Protein AF-A0A8J3N576-F1 (afdb_monomer)

Structure (mmCIF, N/CA/C/O backbone):
data_AF-A0A8J3N576-F1
#
_entry.id   AF-A0A8J3N576-F1
#
loop_
_atom_site.group_PDB
_atom_site.id
_atom_site.type_symbol
_atom_site.label_atom_id
_atom_site.label_alt_id
_atom_site.label_comp_id
_atom_site.label_asym_id
_atom_site.label_entity_id
_atom_site.label_seq_id
_atom_site.pdbx_PDB_ins_code
_atom_site.Cartn_x
_atom_site.Cartn_y
_atom_site.Cartn_z
_atom_site.occupancy
_atom_site.B_iso_or_equiv
_atom_site.auth_seq_id
_atom_site.auth_comp_id
_atom_site.auth_asym_id
_atom_site.auth_atom_id
_atom_site.pdbx_PDB_model_num
ATOM 1 N N . MET A 1 1 ? -64.311 10.037 10.112 1.00 44.47 1 MET A N 1
ATOM 2 C CA . MET A 1 1 ? -63.139 10.639 9.439 1.00 44.47 1 MET A CA 1
ATOM 3 C C . MET A 1 1 ? -61.890 10.112 10.131 1.00 44.47 1 MET A C 1
ATOM 5 O O . MET A 1 1 ? -61.622 10.526 11.246 1.00 44.47 1 MET A O 1
ATOM 9 N N . ALA A 1 2 ? -61.195 9.140 9.538 1.00 45.97 2 ALA A N 1
ATOM 10 C CA . ALA A 1 2 ? -59.991 8.534 10.112 1.00 45.97 2 ALA A CA 1
ATOM 11 C C . ALA A 1 2 ? -58.922 8.420 9.016 1.00 45.97 2 ALA A C 1
ATOM 13 O O . ALA A 1 2 ? -58.706 7.364 8.431 1.00 45.97 2 ALA A O 1
ATOM 14 N N . GLY A 1 3 ? -58.297 9.552 8.688 1.00 51.06 3 GLY A N 1
ATOM 15 C CA . GLY A 1 3 ? -57.091 9.594 7.865 1.00 51.06 3 GLY A CA 1
ATOM 16 C C . GLY A 1 3 ? -55.891 9.253 8.739 1.00 51.06 3 GLY A C 1
ATOM 17 O O . GLY A 1 3 ? -55.198 10.149 9.210 1.00 51.06 3 GLY A O 1
ATOM 18 N N . HIS A 1 4 ? -55.696 7.967 9.031 1.00 49.12 4 HIS A N 1
ATOM 19 C CA . HIS A 1 4 ? -54.547 7.517 9.810 1.00 49.12 4 HIS A CA 1
ATOM 20 C C . HIS A 1 4 ? -53.237 7.771 9.047 1.00 49.12 4 HIS A C 1
ATOM 22 O O . HIS A 1 4 ? -53.140 7.567 7.840 1.00 49.12 4 HIS A O 1
ATOM 28 N N . ASN A 1 5 ? -52.239 8.226 9.803 1.00 55.22 5 ASN A N 1
ATOM 29 C CA . ASN A 1 5 ? -50.872 8.617 9.454 1.00 55.22 5 ASN A CA 1
ATOM 30 C C . ASN A 1 5 ? -50.026 7.516 8.762 1.00 55.22 5 ASN A C 1
ATOM 32 O O . ASN A 1 5 ? -48.962 7.142 9.245 1.00 55.22 5 ASN A O 1
ATOM 36 N N . VAL A 1 6 ? -50.441 7.010 7.598 1.00 54.66 6 VAL A N 1
ATOM 37 C CA . VAL A 1 6 ? -49.684 5.981 6.852 1.00 54.66 6 VAL A CA 1
ATOM 38 C C . VAL A 1 6 ? -48.302 6.496 6.411 1.00 54.66 6 VAL A C 1
ATOM 40 O O . VAL A 1 6 ? -47.329 5.745 6.396 1.00 54.66 6 VAL A O 1
ATOM 43 N N . ARG A 1 7 ? -48.163 7.800 6.125 1.00 53.16 7 ARG A N 1
ATOM 44 C CA . ARG A 1 7 ? -46.879 8.400 5.708 1.00 53.16 7 ARG A CA 1
ATOM 45 C C . ARG A 1 7 ? -45.806 8.405 6.805 1.00 53.16 7 ARG A C 1
ATOM 47 O O . ARG A 1 7 ? -44.635 8.228 6.483 1.00 53.16 7 ARG A O 1
ATOM 54 N N . GLY A 1 8 ? -46.185 8.570 8.075 1.00 53.81 8 GLY A N 1
ATOM 55 C CA . GLY A 1 8 ? -45.230 8.589 9.193 1.00 53.81 8 GLY A CA 1
ATOM 56 C C . GLY A 1 8 ? -44.631 7.210 9.475 1.00 53.81 8 GLY A C 1
ATOM 57 O O . GLY A 1 8 ? -43.422 7.072 9.643 1.00 53.81 8 GLY A O 1
ATOM 58 N N . THR A 1 9 ? -45.464 6.168 9.439 1.00 56.06 9 THR A N 1
ATOM 59 C CA . THR A 1 9 ? -45.047 4.786 9.716 1.00 56.06 9 THR A CA 1
ATOM 60 C C . THR A 1 9 ? -44.159 4.214 8.609 1.00 56.06 9 THR A C 1
ATOM 62 O O . THR A 1 9 ? -43.168 3.552 8.904 1.00 56.06 9 THR A O 1
ATOM 65 N N . VAL A 1 10 ? -44.456 4.514 7.338 1.00 57.22 10 VAL A N 1
ATOM 66 C CA . VAL A 1 10 ? -43.640 4.059 6.195 1.00 57.22 10 VAL A CA 1
ATOM 67 C C . VAL A 1 10 ? -42.291 4.782 6.149 1.00 57.22 10 VAL A C 1
ATOM 69 O O . VAL A 1 10 ? -41.270 4.142 5.907 1.00 57.22 10 VAL A O 1
ATOM 72 N N . GLY A 1 11 ? -42.260 6.087 6.446 1.00 56.91 11 GLY A N 1
ATOM 73 C CA . GLY A 1 11 ? -41.015 6.850 6.553 1.00 56.91 11 GLY A CA 1
ATOM 74 C C . GLY A 1 11 ? -40.108 6.321 7.664 1.00 56.91 11 GLY A C 1
ATOM 75 O O . GLY A 1 11 ? -38.929 6.086 7.429 1.00 56.91 11 GLY A O 1
ATOM 76 N N . HIS A 1 12 ? -40.655 6.042 8.850 1.00 54.78 12 HIS A N 1
ATOM 77 C CA . HIS A 1 12 ? -39.880 5.456 9.946 1.00 54.78 12 HIS A CA 1
ATOM 78 C C . HIS A 1 12 ? -39.417 4.027 9.653 1.00 54.78 12 HIS A C 1
ATOM 80 O O . HIS A 1 12 ? -38.262 3.724 9.929 1.00 54.78 12 HIS A O 1
ATOM 86 N N . ALA A 1 13 ? -40.245 3.178 9.037 1.00 55.97 13 ALA A N 1
ATOM 87 C CA . ALA A 1 13 ? -39.853 1.821 8.652 1.00 55.97 13 ALA A CA 1
ATOM 88 C C . ALA A 1 13 ? -38.752 1.802 7.575 1.00 55.97 13 ALA A C 1
ATOM 90 O O . ALA A 1 13 ? -37.818 1.007 7.667 1.00 55.97 13 ALA A O 1
ATOM 91 N N . ALA A 1 14 ? -38.815 2.697 6.583 1.00 56.38 14 ALA A N 1
ATOM 92 C CA . ALA A 1 14 ? -37.782 2.830 5.556 1.00 56.38 14 ALA A CA 1
ATOM 93 C C . ALA A 1 14 ? -36.448 3.312 6.148 1.00 56.38 14 ALA A C 1
ATOM 95 O O . ALA A 1 14 ? -35.400 2.752 5.827 1.00 56.38 14 ALA A O 1
ATOM 96 N N . THR A 1 15 ? -36.483 4.283 7.066 1.00 58.47 15 THR A N 1
ATOM 97 C CA . THR A 1 15 ? -35.291 4.747 7.790 1.00 58.47 15 THR A CA 1
ATOM 98 C C . THR A 1 15 ? -34.726 3.655 8.705 1.00 58.47 15 THR A C 1
ATOM 100 O O . THR A 1 15 ? -33.514 3.467 8.736 1.00 58.47 15 THR A O 1
ATOM 103 N N . TYR A 1 16 ? -35.576 2.868 9.377 1.00 55.59 16 TYR A N 1
ATOM 104 C CA . TYR A 1 16 ? -35.157 1.735 10.218 1.00 55.59 16 TYR A CA 1
ATOM 105 C C . TYR A 1 16 ? -34.500 0.614 9.399 1.00 55.59 16 TYR A C 1
ATOM 107 O O . TYR A 1 16 ? -33.473 0.065 9.791 1.00 55.59 16 TYR A O 1
ATOM 115 N N . LEU A 1 17 ? -35.055 0.294 8.225 1.00 53.31 17 LEU A N 1
ATOM 116 C CA . LEU A 1 17 ? -34.497 -0.705 7.311 1.00 53.31 17 LEU A CA 1
ATOM 117 C C . LEU A 1 17 ? -33.190 -0.230 6.669 1.00 53.31 17 LEU A C 1
ATOM 119 O O . LEU A 1 17 ? -32.258 -1.020 6.545 1.00 53.31 17 LEU A O 1
ATOM 123 N N . ALA A 1 18 ? -33.088 1.042 6.280 1.00 58.22 18 ALA A N 1
ATOM 124 C CA . ALA A 1 18 ? -31.843 1.610 5.767 1.00 58.22 18 ALA A CA 1
ATOM 125 C C . ALA A 1 18 ? -30.742 1.626 6.842 1.00 58.22 18 ALA A C 1
ATOM 127 O O . ALA A 1 18 ? -29.602 1.272 6.550 1.00 58.22 18 ALA A O 1
ATOM 128 N N . HIS A 1 19 ? -31.094 1.950 8.091 1.00 56.03 19 HIS A N 1
ATOM 129 C CA . HIS A 1 19 ? -30.166 1.954 9.222 1.00 56.03 19 HIS A CA 1
ATOM 130 C C . HIS A 1 19 ? -29.691 0.538 9.605 1.00 56.03 19 HIS A C 1
ATOM 132 O O . HIS A 1 19 ? -28.513 0.343 9.899 1.00 56.03 19 HIS A O 1
ATOM 138 N N . ASN A 1 20 ? -30.562 -0.474 9.501 1.00 60.19 20 ASN A N 1
ATOM 139 C CA . ASN A 1 20 ? -30.225 -1.865 9.834 1.00 60.19 20 ASN A CA 1
ATOM 140 C C . ASN A 1 20 ? -29.541 -2.659 8.707 1.00 60.19 20 ASN A C 1
ATOM 142 O O . ASN A 1 20 ? -28.968 -3.710 8.980 1.00 60.19 20 ASN A O 1
ATOM 146 N N . ARG A 1 21 ? -29.554 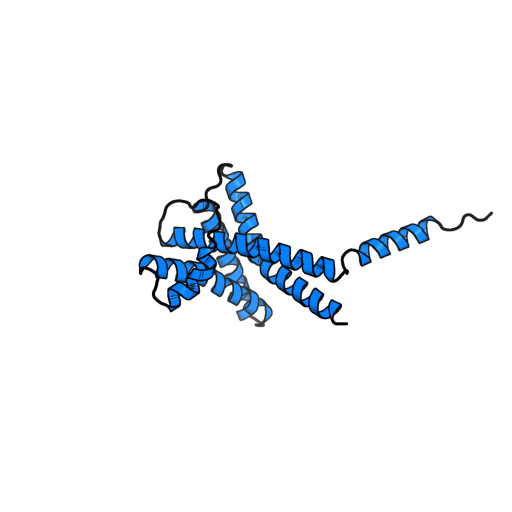-2.192 7.449 1.00 61.84 21 ARG A N 1
ATOM 147 C CA . ARG A 1 21 ? -28.926 -2.913 6.319 1.00 61.84 21 ARG A CA 1
ATOM 148 C C . ARG A 1 21 ? -27.395 -2.918 6.360 1.00 61.84 21 ARG A C 1
ATOM 150 O O . ARG A 1 21 ? -26.795 -3.879 5.898 1.00 61.84 21 ARG A O 1
ATOM 157 N N . GLY A 1 22 ? -26.767 -1.873 6.904 1.00 56.50 22 GLY A N 1
ATOM 158 C CA . GLY A 1 22 ? -25.303 -1.776 7.026 1.00 56.50 22 GLY A CA 1
ATOM 159 C C . GLY A 1 22 ? -24.737 -2.347 8.330 1.00 56.50 22 GLY A C 1
ATOM 160 O O . GLY A 1 22 ? -23.534 -2.572 8.437 1.00 56.50 22 GLY A O 1
ATOM 161 N N . ASN A 1 23 ? -25.593 -2.602 9.323 1.00 66.12 23 ASN A N 1
ATOM 162 C CA . ASN A 1 23 ? -25.185 -3.037 10.658 1.00 66.12 23 ASN A CA 1
ATOM 163 C C . ASN A 1 23 ? -25.337 -4.554 10.862 1.00 66.12 23 ASN A C 1
ATOM 165 O O . ASN A 1 23 ? -25.643 -5.015 11.956 1.00 66.12 23 ASN A O 1
ATOM 169 N N . VAL A 1 24 ? -25.169 -5.330 9.788 1.00 83.12 24 VAL A N 1
ATOM 170 C CA . VAL A 1 24 ? -25.184 -6.794 9.842 1.00 83.12 24 VAL A CA 1
ATOM 171 C C . VAL A 1 24 ? -23.731 -7.267 9.904 1.00 83.12 24 VAL A C 1
ATOM 173 O O . VAL A 1 24 ? -22.999 -7.029 8.938 1.00 83.12 24 VAL A O 1
ATOM 176 N N . PRO A 1 25 ? -23.293 -7.954 10.975 1.00 85.75 25 PRO A N 1
ATOM 177 C CA . PRO A 1 25 ? -21.889 -8.343 11.129 1.00 85.75 25 PRO A CA 1
ATOM 178 C C . PRO A 1 25 ? -21.376 -9.191 9.955 1.00 85.75 25 PRO A C 1
ATOM 180 O O . PRO A 1 25 ? -20.259 -8.992 9.488 1.00 85.75 25 PRO A O 1
ATOM 183 N N . ILE A 1 26 ? -22.238 -10.044 9.382 1.00 87.25 26 ILE A N 1
ATOM 184 C CA . ILE A 1 26 ? -21.931 -10.831 8.175 1.00 87.25 26 ILE A CA 1
ATOM 185 C C . ILE A 1 26 ? -21.560 -9.925 6.994 1.00 87.25 26 ILE A C 1
ATOM 187 O O . ILE A 1 26 ? -20.563 -10.168 6.320 1.00 87.25 26 ILE A O 1
ATOM 191 N N . LEU A 1 27 ? -22.338 -8.869 6.741 1.00 88.94 27 LEU A N 1
ATOM 192 C CA . LEU A 1 27 ? -22.086 -7.963 5.619 1.00 88.94 27 LEU A CA 1
ATOM 193 C C . LEU A 1 27 ? -20.812 -7.138 5.835 1.00 88.94 27 LEU A C 1
ATOM 195 O O . LEU A 1 27 ? -20.068 -6.929 4.879 1.00 88.94 27 LEU A O 1
ATOM 199 N N . LYS A 1 28 ? -20.522 -6.733 7.080 1.00 90.06 28 LYS A N 1
ATOM 200 C CA . LYS A 1 28 ? -19.248 -6.087 7.441 1.00 90.06 28 LYS A CA 1
ATOM 201 C C . LYS A 1 28 ? -18.066 -7.020 7.187 1.00 90.06 28 LYS A C 1
ATOM 203 O O . LYS A 1 28 ? -17.099 -6.608 6.556 1.00 90.06 28 LYS A O 1
ATOM 208 N N . GLY A 1 29 ? -18.173 -8.279 7.614 1.00 90.62 29 GLY A N 1
ATOM 209 C CA . GLY A 1 29 ? -17.140 -9.289 7.404 1.00 90.62 29 GLY A CA 1
ATOM 210 C C . GLY A 1 29 ? -16.877 -9.537 5.919 1.00 90.62 29 GLY A C 1
ATOM 211 O O . GLY A 1 29 ? -15.734 -9.461 5.476 1.00 90.62 29 GLY A O 1
ATOM 212 N N . LEU A 1 30 ? -17.936 -9.750 5.130 1.00 93.31 30 LEU A N 1
ATOM 213 C CA . LEU A 1 30 ? -17.834 -9.949 3.681 1.00 93.31 30 LEU A CA 1
ATOM 214 C C . LEU A 1 30 ? -17.205 -8.745 2.974 1.00 93.31 30 LEU A C 1
ATOM 216 O O . LEU A 1 30 ? -16.287 -8.920 2.175 1.00 93.31 30 LEU A O 1
ATOM 220 N N . LEU A 1 31 ? -17.659 -7.528 3.285 1.00 94.00 31 LEU A N 1
ATOM 221 C CA . LEU A 1 31 ? -17.067 -6.315 2.727 1.00 94.00 31 LEU A CA 1
ATOM 222 C C . LEU A 1 31 ? -15.593 -6.186 3.131 1.00 94.00 31 LEU A C 1
ATOM 224 O O . LEU A 1 31 ? -14.764 -5.874 2.285 1.00 94.00 31 LEU A O 1
ATOM 228 N N . GLY A 1 32 ? -15.256 -6.489 4.386 1.00 94.94 32 GLY A N 1
ATOM 229 C CA . GLY A 1 32 ? -13.881 -6.502 4.874 1.00 94.94 32 GLY A CA 1
ATOM 230 C C . GLY A 1 32 ? -12.978 -7.435 4.065 1.00 94.94 32 GLY A C 1
ATOM 231 O O . GLY A 1 32 ? -11.932 -6.998 3.592 1.00 94.94 32 GLY A O 1
ATOM 232 N N . VAL A 1 33 ? -13.408 -8.678 3.813 1.00 96.62 33 VAL A N 1
ATOM 233 C CA . VAL A 1 33 ? -12.668 -9.628 2.957 1.00 96.62 33 VAL A CA 1
ATOM 234 C C . VAL A 1 33 ? -12.481 -9.077 1.543 1.00 96.62 33 VAL A C 1
ATOM 236 O O . VAL A 1 33 ? -11.377 -9.138 1.007 1.00 96.62 33 VAL A O 1
ATOM 239 N N . VAL A 1 34 ? -13.534 -8.514 0.942 1.00 96.88 34 VAL A N 1
ATOM 240 C CA . VAL A 1 34 ? -13.465 -7.941 -0.412 1.00 96.88 34 VAL A CA 1
ATOM 241 C C . VAL A 1 34 ? -12.467 -6.784 -0.473 1.00 96.88 34 VAL A C 1
ATOM 243 O O . VAL A 1 34 ? -11.635 -6.748 -1.379 1.00 96.88 34 VAL A O 1
ATOM 246 N N . LEU A 1 35 ? -12.504 -5.867 0.498 1.00 97.19 35 LEU A N 1
ATOM 247 C CA . LEU A 1 35 ? -11.568 -4.744 0.562 1.00 97.19 35 LEU A CA 1
ATOM 248 C C . LEU A 1 35 ? -10.125 -5.220 0.734 1.00 97.19 35 LEU A C 1
ATOM 250 O O . LEU A 1 35 ? -9.249 -4.709 0.044 1.00 97.19 35 LEU A O 1
ATOM 254 N N . ILE A 1 36 ? -9.879 -6.227 1.578 1.00 96.56 36 ILE A N 1
ATOM 255 C CA . ILE A 1 36 ? -8.543 -6.820 1.737 1.00 96.56 36 ILE A CA 1
ATOM 256 C C . ILE A 1 36 ? -8.075 -7.497 0.450 1.00 96.56 36 ILE A C 1
ATOM 258 O O . ILE A 1 36 ? -6.917 -7.342 0.076 1.00 96.56 36 ILE A O 1
ATOM 262 N N . GLY A 1 37 ? -8.965 -8.192 -0.260 1.00 96.00 37 GLY A N 1
ATOM 263 C CA . GLY A 1 37 ? -8.648 -8.783 -1.558 1.00 96.00 37 GLY A CA 1
ATOM 264 C C . GLY A 1 37 ? -8.191 -7.733 -2.572 1.00 96.00 37 GLY A C 1
ATOM 265 O O . GLY A 1 37 ? -7.119 -7.866 -3.155 1.00 96.00 37 GLY A O 1
ATOM 266 N N . PHE A 1 38 ? -8.958 -6.652 -2.740 1.00 96.06 38 PHE A N 1
ATOM 267 C CA . PHE A 1 38 ? -8.568 -5.548 -3.626 1.00 96.06 38 PHE A CA 1
ATOM 268 C C . PHE A 1 38 ? -7.309 -4.823 -3.153 1.00 96.06 38 PHE A C 1
ATOM 270 O O . PHE A 1 38 ? -6.478 -4.455 -3.980 1.00 96.06 38 PHE A O 1
ATOM 277 N N . TRP A 1 39 ? -7.149 -4.651 -1.841 1.00 96.00 39 TRP A N 1
ATOM 278 C CA . TRP A 1 39 ? -5.951 -4.068 -1.252 1.00 96.00 39 TRP A CA 1
ATOM 279 C C . TRP A 1 39 ? -4.704 -4.892 -1.574 1.00 96.00 39 TRP A C 1
ATOM 281 O O . TRP A 1 39 ? -3.736 -4.323 -2.058 1.00 96.00 39 TRP A O 1
ATOM 291 N N . LEU A 1 40 ? -4.739 -6.218 -1.402 1.00 95.38 40 LEU A N 1
ATOM 292 C CA . LEU A 1 40 ? -3.615 -7.098 -1.739 1.00 95.38 40 LEU A CA 1
ATOM 293 C C . LEU A 1 40 ? -3.259 -7.029 -3.226 1.00 95.38 40 LEU A C 1
ATOM 295 O O . LEU A 1 40 ? -2.084 -6.946 -3.569 1.00 95.38 40 LEU A O 1
ATOM 299 N N . LEU A 1 41 ? -4.262 -7.034 -4.109 1.00 94.19 41 LEU A N 1
ATOM 300 C CA . LEU A 1 41 ? -4.033 -6.920 -5.551 1.00 94.19 41 LEU A CA 1
ATOM 301 C C . LEU A 1 41 ? -3.359 -5.591 -5.910 1.00 94.19 41 LEU A C 1
ATOM 303 O O . LEU A 1 41 ? -2.383 -5.585 -6.654 1.00 94.19 41 LEU A O 1
ATOM 307 N N . ALA A 1 42 ? -3.852 -4.479 -5.365 1.00 94.62 42 ALA A N 1
ATOM 308 C CA . ALA A 1 42 ? -3.279 -3.160 -5.607 1.00 94.62 42 ALA A CA 1
ATOM 309 C C . ALA A 1 42 ? -1.879 -3.012 -4.987 1.00 94.62 42 ALA A C 1
ATOM 311 O O . ALA A 1 42 ? -0.989 -2.473 -5.636 1.00 94.62 42 ALA A O 1
ATOM 312 N N . LEU A 1 43 ? -1.664 -3.545 -3.781 1.00 95.25 43 LEU A N 1
ATOM 313 C CA . LEU A 1 43 ? -0.374 -3.541 -3.088 1.00 95.25 43 LEU A CA 1
ATOM 314 C C . LEU A 1 43 ? 0.698 -4.262 -3.910 1.00 95.25 43 LEU A C 1
ATOM 316 O O . LEU A 1 43 ? 1.785 -3.729 -4.103 1.00 95.25 43 LEU A O 1
ATOM 320 N N . MET A 1 44 ? 0.386 -5.454 -4.431 1.00 95.06 44 MET A N 1
ATOM 321 C CA . MET A 1 44 ? 1.317 -6.195 -5.288 1.00 95.06 44 MET A CA 1
ATOM 322 C C . MET A 1 44 ? 1.689 -5.383 -6.530 1.00 95.06 44 MET A C 1
ATOM 324 O O . MET A 1 44 ? 2.867 -5.288 -6.861 1.00 95.06 44 MET A O 1
ATOM 328 N N . LEU A 1 45 ? 0.710 -4.735 -7.167 1.00 94.00 45 LEU A N 1
ATOM 329 C CA . LEU A 1 45 ? 0.973 -3.873 -8.318 1.00 94.00 45 LEU A CA 1
ATOM 330 C C . LEU A 1 45 ? 1.886 -2.692 -7.952 1.00 94.00 45 LEU A C 1
ATOM 332 O O . LEU A 1 45 ? 2.843 -2.457 -8.681 1.00 94.00 45 LEU A O 1
ATOM 336 N N . GLN A 1 46 ? 1.661 -2.015 -6.820 1.00 94.69 46 GLN A N 1
ATOM 337 C CA . GLN A 1 4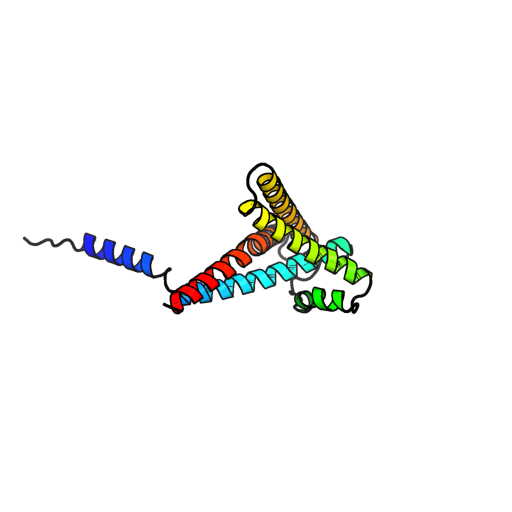6 ? 2.511 -0.897 -6.372 1.00 94.69 46 GLN A CA 1
ATOM 338 C C . GLN A 1 46 ? 3.940 -1.316 -6.040 1.00 94.69 46 GLN A C 1
ATOM 340 O O . GLN A 1 46 ? 4.895 -0.594 -6.345 1.00 94.69 46 GLN A O 1
ATOM 345 N N . ILE A 1 47 ? 4.106 -2.502 -5.456 1.00 95.50 47 ILE A N 1
ATOM 346 C CA . ILE A 1 47 ? 5.433 -3.067 -5.219 1.00 95.50 47 ILE A CA 1
ATOM 347 C C . ILE A 1 47 ? 6.109 -3.339 -6.564 1.00 95.50 47 ILE A C 1
ATOM 349 O O . ILE A 1 47 ? 7.219 -2.859 -6.783 1.00 95.50 47 ILE A O 1
ATOM 353 N N . GLN A 1 48 ? 5.435 -4.011 -7.504 1.00 94.31 48 GLN A N 1
ATOM 354 C CA . GLN A 1 48 ? 6.007 -4.311 -8.819 1.00 94.31 48 GLN A CA 1
ATOM 355 C C . GLN A 1 48 ? 6.378 -3.034 -9.604 1.00 94.31 48 GLN A C 1
ATOM 357 O O . GLN A 1 48 ? 7.439 -2.986 -10.233 1.00 94.31 48 GLN A O 1
ATOM 362 N N . THR A 1 49 ? 5.544 -1.986 -9.588 1.00 94.31 49 THR A N 1
ATOM 363 C CA . THR A 1 49 ? 5.838 -0.715 -10.283 1.00 94.31 49 THR A CA 1
ATOM 364 C C . THR A 1 49 ? 6.993 0.035 -9.617 1.00 94.31 49 THR A C 1
ATOM 366 O O . THR A 1 49 ? 7.846 0.603 -10.305 1.00 94.31 49 THR A O 1
ATOM 369 N N . SER A 1 50 ? 7.090 -0.019 -8.288 1.00 94.31 50 SER A N 1
ATOM 370 C CA . SER A 1 50 ? 8.202 0.560 -7.525 1.00 94.31 50 SER A CA 1
ATOM 371 C C . SER A 1 50 ? 9.520 -0.197 -7.724 1.00 94.31 50 SER A C 1
ATOM 373 O O . S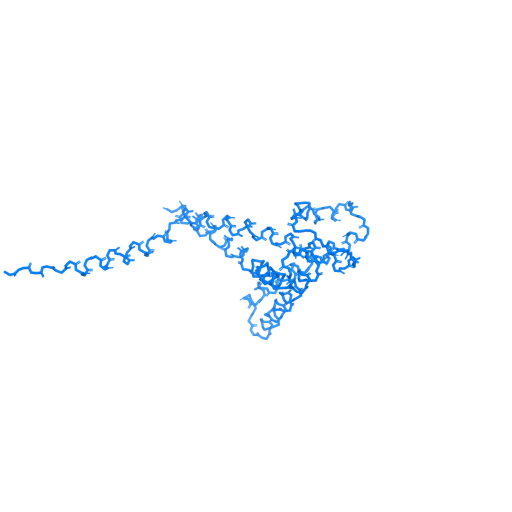ER A 1 50 ? 10.584 0.419 -7.827 1.00 94.31 50 SER A O 1
ATOM 375 N N . GLU A 1 51 ? 9.474 -1.524 -7.830 1.00 94.69 51 GLU A N 1
ATOM 376 C CA . GLU A 1 51 ? 10.625 -2.352 -8.200 1.00 94.69 51 GLU A CA 1
ATOM 377 C C . GLU A 1 51 ? 11.115 -2.016 -9.609 1.00 94.69 51 GLU A C 1
ATOM 379 O O . GLU A 1 51 ? 12.316 -1.815 -9.819 1.00 94.69 51 GLU A O 1
ATOM 384 N N . ALA A 1 52 ? 10.188 -1.882 -10.561 1.00 93.38 52 ALA A N 1
ATOM 385 C CA . ALA A 1 52 ? 10.503 -1.517 -11.936 1.00 93.38 52 ALA A CA 1
ATOM 386 C C . ALA A 1 52 ? 11.181 -0.141 -12.030 1.00 93.38 52 ALA A C 1
ATOM 388 O O . ALA A 1 52 ? 12.134 0.033 -12.798 1.00 93.38 52 ALA A O 1
ATOM 389 N N . PHE A 1 53 ? 10.758 0.812 -11.192 1.00 94.44 53 PHE A N 1
ATOM 390 C CA . PHE A 1 53 ? 11.413 2.110 -11.054 1.00 94.44 53 PHE A CA 1
ATOM 391 C C . PHE A 1 53 ? 12.885 1.985 -10.646 1.00 94.44 53 PHE A C 1
ATOM 393 O O . PHE A 1 53 ? 13.760 2.536 -11.322 1.00 94.44 53 PHE A O 1
ATOM 400 N N . ILE A 1 54 ? 13.187 1.226 -9.588 1.00 94.31 54 ILE A N 1
ATOM 401 C CA . ILE A 1 54 ? 14.567 1.071 -9.105 1.00 94.31 54 ILE A CA 1
ATOM 402 C C . ILE A 1 54 ? 15.440 0.265 -10.060 1.00 94.31 54 ILE A C 1
ATOM 404 O O . ILE A 1 54 ? 16.614 0.594 -10.257 1.00 94.31 54 ILE A O 1
ATOM 408 N N . LEU A 1 55 ? 14.876 -0.766 -10.683 1.00 93.50 55 LEU A N 1
ATOM 409 C CA . LEU A 1 55 ? 15.587 -1.589 -11.655 1.00 93.50 55 LEU A CA 1
ATOM 410 C C . LEU A 1 55 ? 15.737 -0.901 -13.016 1.00 93.50 55 LEU A C 1
ATOM 412 O O . LEU A 1 55 ? 16.463 -1.414 -13.869 1.00 93.50 55 LEU A O 1
ATOM 416 N N . LYS A 1 56 ? 15.080 0.250 -13.225 1.00 88.56 56 LYS A N 1
ATOM 417 C CA . LYS A 1 56 ? 14.956 0.919 -14.530 1.00 88.56 56 LYS A CA 1
ATOM 418 C C . LYS A 1 56 ? 14.479 -0.051 -15.615 1.00 88.56 56 LYS A C 1
ATOM 420 O O . LYS A 1 56 ? 14.951 -0.001 -16.752 1.00 88.56 56 LYS A O 1
ATOM 425 N N . SER A 1 57 ? 13.599 -0.977 -15.243 1.00 83.81 57 SER A N 1
ATOM 426 C CA . SER A 1 57 ? 13.102 -1.998 -16.155 1.00 83.81 57 SER A CA 1
ATOM 427 C C . SER A 1 57 ? 11.993 -1.447 -17.045 1.00 83.81 57 SER A C 1
ATOM 429 O O . SER A 1 57 ? 11.517 -0.324 -16.874 1.00 83.81 57 SER A O 1
ATOM 431 N N . ALA A 1 58 ? 11.576 -2.263 -18.012 1.00 82.88 58 ALA A N 1
ATOM 432 C CA . ALA A 1 58 ? 10.406 -1.965 -18.819 1.00 82.88 58 ALA A CA 1
ATOM 433 C C . ALA A 1 58 ? 9.136 -1.883 -17.955 1.00 82.88 58 ALA A C 1
ATOM 435 O O . ALA A 1 58 ? 9.076 -2.425 -16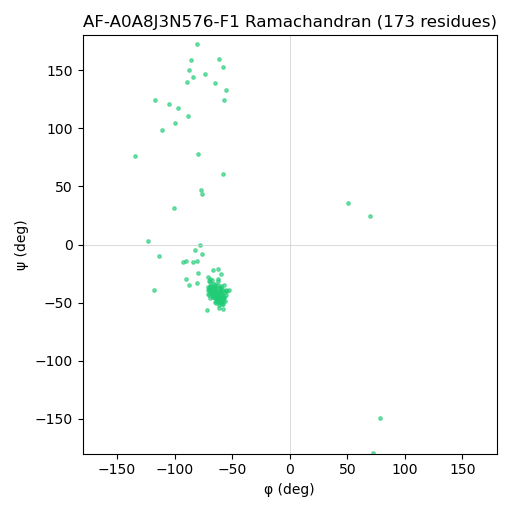.848 1.00 82.88 58 ALA A O 1
ATOM 436 N N . VAL A 1 59 ? 8.129 -1.213 -18.513 1.00 81.75 59 VAL A N 1
ATOM 437 C CA . VAL A 1 59 ? 6.776 -1.108 -17.962 1.00 81.75 59 VAL A CA 1
ATOM 438 C C . VAL A 1 59 ? 6.212 -2.515 -17.734 1.00 81.75 59 VAL A C 1
ATOM 440 O O . VAL A 1 59 ? 6.317 -3.381 -18.607 1.00 81.75 59 VAL A O 1
ATOM 443 N N . ILE A 1 60 ? 5.630 -2.752 -16.563 1.00 81.00 60 ILE A N 1
ATOM 444 C CA . ILE A 1 60 ? 5.102 -4.057 -16.170 1.00 81.00 60 ILE A CA 1
ATOM 445 C C . ILE A 1 60 ? 3.656 -4.246 -16.640 1.00 81.00 60 ILE A C 1
ATOM 447 O O . ILE A 1 60 ? 2.876 -3.298 -16.760 1.00 81.00 60 ILE A O 1
ATOM 451 N N . SER A 1 61 ? 3.290 -5.501 -16.907 1.00 76.00 61 SER A N 1
ATOM 452 C CA . SER A 1 61 ? 1.897 -5.881 -17.154 1.00 76.00 61 SER A CA 1
ATOM 453 C C . SER A 1 61 ? 1.104 -5.879 -15.845 1.00 76.00 61 SER A C 1
ATOM 455 O O . SER A 1 61 ? 1.638 -6.255 -14.804 1.00 76.00 61 SER A O 1
ATOM 457 N N . PHE A 1 62 ? -0.183 -5.527 -15.897 1.00 71.06 62 PHE A N 1
ATOM 458 C CA . PHE A 1 62 ? -1.098 -5.565 -14.746 1.00 71.06 62 PHE A CA 1
ATOM 459 C C . PHE A 1 62 ? -1.578 -6.974 -14.388 1.00 71.06 62 PHE A C 1
ATOM 461 O O . PHE A 1 62 ? -2.758 -7.196 -14.123 1.00 71.06 62 PHE A O 1
ATOM 468 N N . ALA A 1 63 ? -0.666 -7.937 -14.397 1.00 81.44 63 ALA A N 1
ATOM 469 C CA . ALA A 1 63 ? -0.879 -9.237 -13.794 1.00 81.44 63 ALA A CA 1
ATOM 470 C C . ALA A 1 63 ? -0.191 -9.206 -12.421 1.00 81.44 63 ALA A C 1
ATOM 472 O O . ALA A 1 63 ? 1.043 -9.237 -12.383 1.00 81.44 63 ALA A O 1
ATOM 473 N N . PRO A 1 64 ? -0.952 -9.099 -11.312 1.00 78.25 64 PRO A N 1
ATOM 474 C CA . PRO A 1 64 ? -0.374 -9.156 -9.980 1.00 78.25 64 PRO A CA 1
ATOM 475 C C . PRO A 1 64 ? 0.386 -10.468 -9.812 1.00 78.25 64 PRO A C 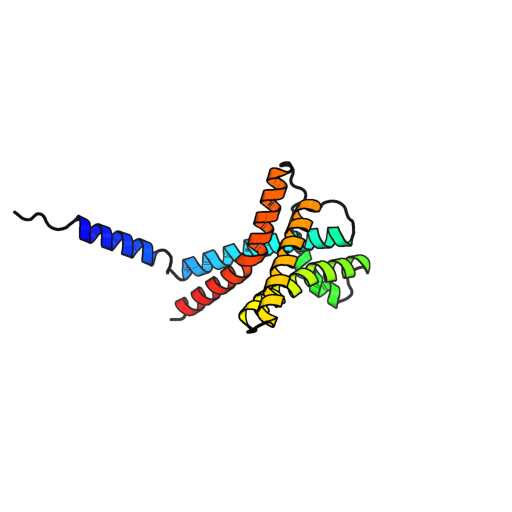1
ATOM 477 O O . PRO A 1 64 ? -0.177 -11.548 -10.019 1.00 78.25 64 PRO A O 1
ATOM 480 N N . ASP A 1 65 ? 1.663 -10.368 -9.463 1.00 88.75 65 ASP A N 1
ATOM 481 C CA . ASP A 1 65 ? 2.483 -11.540 -9.193 1.00 88.75 65 ASP A CA 1
ATOM 482 C C . ASP A 1 65 ? 2.343 -11.924 -7.717 1.00 88.75 65 ASP A C 1
ATOM 484 O O . ASP A 1 65 ? 2.827 -11.235 -6.823 1.00 88.75 65 ASP A O 1
ATOM 488 N N . TRP A 1 66 ? 1.689 -13.053 -7.445 1.00 89.75 66 TRP A N 1
ATOM 489 C CA . TRP A 1 66 ? 1.534 -13.574 -6.084 1.00 89.75 66 TRP A CA 1
ATOM 490 C C . TRP A 1 66 ? 2.872 -13.915 -5.414 1.00 89.75 66 TRP A C 1
ATOM 492 O O . TRP A 1 66 ? 2.947 -13.949 -4.185 1.00 89.75 66 TRP A O 1
ATOM 502 N N . GLY A 1 67 ? 3.936 -14.120 -6.198 1.00 92.44 67 GLY A N 1
ATOM 503 C CA . GLY A 1 67 ? 5.301 -14.271 -5.704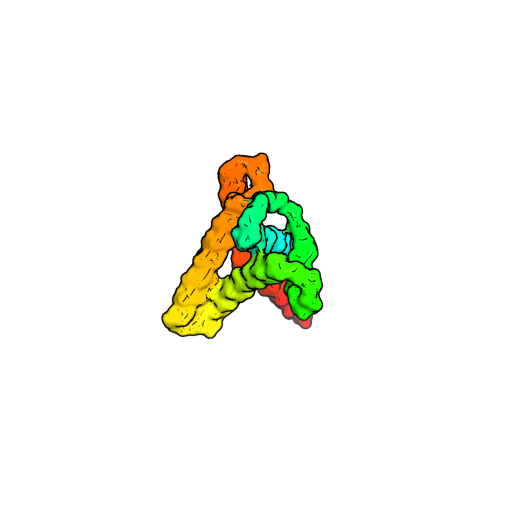 1.00 92.44 67 GLY A CA 1
ATOM 504 C C . GLY A 1 67 ? 5.795 -13.050 -4.927 1.00 92.44 67 GLY A C 1
ATOM 505 O O . GLY A 1 67 ? 6.608 -13.214 -4.018 1.00 92.44 67 GLY A O 1
ATOM 506 N N . ILE A 1 68 ? 5.239 -11.858 -5.189 1.00 93.12 68 ILE A N 1
ATOM 507 C CA . ILE A 1 68 ? 5.551 -10.614 -4.467 1.00 93.12 68 ILE A CA 1
ATOM 508 C C . ILE A 1 68 ? 5.353 -10.784 -2.960 1.00 93.12 68 ILE A C 1
ATOM 510 O O . ILE A 1 68 ? 6.190 -10.356 -2.169 1.00 93.12 68 ILE A O 1
ATOM 514 N N . LEU A 1 69 ? 4.294 -11.487 -2.543 1.00 94.44 69 LEU A N 1
ATOM 515 C CA . LEU A 1 69 ? 3.998 -11.723 -1.125 1.00 94.44 69 LEU A CA 1
ATOM 516 C C . LEU A 1 69 ? 5.038 -12.614 -0.429 1.00 94.44 69 LEU A C 1
ATOM 518 O O . LEU A 1 69 ? 5.164 -12.571 0.793 1.00 94.44 69 LEU A O 1
ATOM 522 N N . LEU A 1 70 ? 5.787 -13.415 -1.190 1.00 96.12 70 LEU A N 1
ATOM 523 C CA . LEU A 1 70 ? 6.841 -14.289 -0.673 1.00 96.12 70 LEU A CA 1
ATOM 524 C C . LEU A 1 70 ? 8.223 -13.630 -0.699 1.00 96.12 70 LEU A C 1
ATOM 526 O O . LEU A 1 70 ? 9.131 -14.110 -0.019 1.00 96.12 70 LEU A O 1
ATOM 530 N N . GLN A 1 71 ? 8.397 -12.523 -1.424 1.00 96.19 71 GLN A N 1
ATOM 531 C CA . GLN A 1 71 ? 9.688 -11.849 -1.554 1.00 96.19 71 GLN A CA 1
ATOM 532 C C . GLN A 1 71 ? 10.334 -11.455 -0.217 1.00 96.19 71 GLN A C 1
ATOM 534 O O . GLN A 1 71 ? 11.548 -11.629 -0.107 1.00 96.19 71 GLN A O 1
ATOM 539 N N . PRO A 1 72 ? 9.611 -10.979 0.824 1.00 95.62 72 PRO A N 1
ATOM 540 C CA . PRO A 1 72 ? 10.243 -10.696 2.113 1.00 95.62 72 PRO A CA 1
ATOM 541 C C . PRO A 1 72 ? 10.876 -11.944 2.739 1.00 95.62 72 PRO A C 1
ATOM 543 O O . PRO A 1 72 ? 11.961 -11.869 3.309 1.00 95.62 72 PRO A O 1
ATOM 546 N N . VAL A 1 73 ? 10.234 -13.107 2.591 1.00 96.75 73 VAL A N 1
ATOM 547 C CA . VAL A 1 73 ? 10.763 -14.387 3.086 1.00 96.75 73 VAL A CA 1
ATOM 548 C C . VAL A 1 73 ? 11.985 -14.810 2.269 1.00 96.75 73 VAL A C 1
ATOM 550 O O . VAL A 1 73 ? 13.022 -15.139 2.840 1.00 96.75 73 VAL A O 1
ATOM 553 N N . GLN A 1 74 ? 11.902 -14.719 0.941 1.00 96.50 74 GLN A N 1
ATOM 554 C CA . GLN A 1 74 ? 13.013 -15.028 0.033 1.00 96.50 74 GLN A CA 1
ATOM 555 C C . GLN A 1 74 ? 14.230 -14.122 0.278 1.00 96.50 74 GLN A C 1
ATOM 557 O O . GLN A 1 74 ? 15.373 -14.577 0.226 1.00 96.50 74 GLN A O 1
ATOM 562 N N . LEU A 1 75 ? 13.996 -12.841 0.586 1.00 95.75 75 LEU A N 1
ATOM 563 C CA . LEU A 1 75 ? 15.036 -11.885 0.961 1.00 95.75 75 LEU A CA 1
ATOM 564 C C . LEU A 1 75 ? 15.748 -12.320 2.246 1.00 95.75 75 LEU A C 1
ATOM 566 O O . LEU A 1 75 ? 16.977 -12.323 2.287 1.00 95.75 75 LEU A O 1
ATOM 5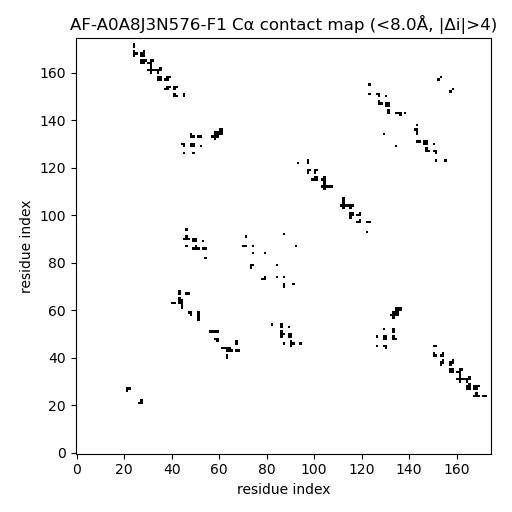70 N N . LEU A 1 76 ? 14.992 -12.717 3.275 1.00 96.62 76 LEU A N 1
ATOM 571 C CA . LEU A 1 76 ? 15.547 -13.175 4.553 1.00 96.62 76 LEU A CA 1
ATOM 572 C C . LEU A 1 76 ? 16.361 -14.467 4.417 1.00 96.62 76 LEU A C 1
ATOM 574 O O . LEU A 1 76 ? 17.355 -14.638 5.119 1.00 96.62 76 LEU A O 1
ATOM 578 N N . HIS A 1 77 ? 15.969 -15.359 3.508 1.00 97.50 77 HIS A N 1
ATOM 579 C CA . HIS A 1 77 ? 16.703 -16.593 3.223 1.00 97.50 77 HIS A CA 1
ATOM 580 C C . HIS A 1 77 ? 17.883 -16.410 2.255 1.00 97.50 77 HIS A C 1
ATOM 582 O O . HIS A 1 77 ? 18.635 -17.355 2.024 1.00 97.50 77 HIS A O 1
ATOM 588 N N . GLY A 1 78 ? 18.076 -15.211 1.694 1.00 95.12 78 GLY A N 1
ATOM 589 C CA . GLY A 1 78 ? 19.141 -14.950 0.723 1.00 95.12 78 GLY A CA 1
ATOM 590 C C . GLY A 1 78 ? 18.921 -15.630 -0.634 1.00 95.12 78 GLY A C 1
ATOM 591 O O . GLY A 1 78 ? 19.880 -15.874 -1.360 1.00 95.12 78 GLY A O 1
ATOM 592 N N . GLU A 1 79 ? 17.670 -15.936 -0.984 1.00 96.44 79 GLU A N 1
ATOM 593 C CA . GLU A 1 79 ? 17.293 -16.616 -2.235 1.00 96.44 79 GLU A CA 1
ATOM 594 C C . GLU A 1 79 ? 17.251 -15.653 -3.437 1.00 96.44 79 GLU A C 1
ATOM 596 O O . GLU A 1 79 ? 17.220 -16.073 -4.594 1.00 96.44 79 GLU A O 1
ATOM 601 N N . LEU A 1 80 ? 17.265 -14.343 -3.175 1.00 94.69 80 LEU A N 1
ATOM 602 C CA . LEU A 1 80 ? 17.183 -13.305 -4.196 1.00 94.69 80 LEU A CA 1
ATOM 603 C C . LEU A 1 80 ? 18.564 -12.908 -4.721 1.00 94.69 80 LEU A C 1
ATOM 605 O O . LEU A 1 80 ? 19.512 -12.692 -3.966 1.00 94.69 80 LEU A O 1
ATOM 609 N N . SER A 1 81 ? 18.658 -12.697 -6.037 1.00 95.44 81 SER A N 1
ATOM 610 C CA . SER A 1 81 ? 19.826 -12.029 -6.622 1.00 95.44 81 SER A CA 1
ATOM 611 C C . SER A 1 81 ? 20.012 -10.630 -6.022 1.00 95.44 81 SER A C 1
ATOM 613 O O . SER A 1 81 ? 19.041 -9.976 -5.651 1.00 95.44 81 SER A O 1
ATOM 615 N N . MET A 1 82 ? 21.246 -10.118 -5.995 1.00 94.44 82 MET A N 1
ATOM 616 C CA . MET A 1 82 ? 21.558 -8.798 -5.420 1.00 94.44 82 MET A CA 1
ATOM 617 C C . MET A 1 82 ? 20.685 -7.660 -5.981 1.00 94.44 82 MET A C 1
ATOM 619 O O . MET A 1 82 ? 20.278 -6.766 -5.242 1.00 94.44 82 MET A O 1
ATOM 623 N N . ASN A 1 83 ? 20.393 -7.673 -7.285 1.00 94.44 83 ASN A N 1
ATOM 624 C CA . ASN A 1 83 ? 19.551 -6.645 -7.902 1.00 94.44 83 ASN A CA 1
ATOM 625 C C . ASN A 1 83 ? 18.091 -6.774 -7.459 1.00 94.44 83 ASN A C 1
ATOM 627 O O . ASN A 1 83 ? 17.477 -5.770 -7.112 1.00 94.44 83 ASN A O 1
ATOM 631 N N . MET A 1 84 ? 17.565 -8.000 -7.418 1.00 94.44 84 MET A N 1
ATOM 632 C CA . MET A 1 84 ? 16.203 -8.244 -6.950 1.00 94.44 84 MET A CA 1
ATOM 633 C C . MET A 1 84 ? 16.066 -7.925 -5.459 1.00 94.44 84 MET A C 1
ATOM 635 O O . MET A 1 84 ? 15.125 -7.254 -5.072 1.00 94.44 84 MET A O 1
ATOM 639 N N . ALA A 1 85 ? 17.043 -8.296 -4.630 1.00 95.12 85 ALA A N 1
ATOM 640 C CA . ALA A 1 85 ? 17.056 -7.962 -3.209 1.00 95.12 85 ALA A CA 1
ATOM 641 C C . ALA A 1 85 ? 16.943 -6.445 -2.973 1.00 95.12 85 ALA A C 1
ATOM 643 O O . ALA A 1 85 ? 16.151 -6.008 -2.144 1.00 95.12 85 ALA A O 1
ATOM 644 N N . LYS A 1 86 ? 17.675 -5.627 -3.746 1.00 95.06 86 LYS A N 1
ATOM 645 C CA . LYS A 1 86 ? 17.560 -4.158 -3.696 1.00 95.06 86 LYS A CA 1
ATOM 646 C C . LYS A 1 86 ? 16.174 -3.665 -4.107 1.00 95.06 86 LYS A C 1
ATOM 648 O O . LYS A 1 86 ? 15.652 -2.757 -3.468 1.00 95.06 86 LYS A O 1
ATOM 653 N N . ALA A 1 87 ? 15.604 -4.242 -5.163 1.00 95.44 87 ALA A N 1
ATOM 654 C CA . ALA A 1 87 ? 14.270 -3.893 -5.638 1.00 95.44 87 ALA A CA 1
ATOM 655 C C . ALA A 1 87 ? 13.204 -4.232 -4.585 1.00 95.44 87 ALA A C 1
ATOM 657 O O . ALA A 1 87 ? 12.435 -3.356 -4.210 1.00 95.44 87 ALA A O 1
ATOM 658 N N . VAL A 1 88 ? 13.251 -5.439 -4.018 1.00 95.56 88 VAL A N 1
ATOM 659 C CA . VAL A 1 88 ? 12.354 -5.905 -2.951 1.00 95.56 88 VAL A CA 1
ATOM 660 C C . VAL A 1 88 ? 12.459 -5.021 -1.713 1.00 95.56 88 VAL A C 1
ATOM 662 O O . VAL A 1 88 ? 11.442 -4.582 -1.181 1.00 95.56 88 VAL A O 1
ATOM 665 N N . MET A 1 89 ? 13.682 -4.708 -1.266 1.00 96.38 89 MET A N 1
ATOM 666 C CA . MET A 1 89 ? 13.901 -3.791 -0.142 1.00 96.38 89 MET A CA 1
ATOM 667 C C . MET A 1 89 ? 13.317 -2.402 -0.408 1.00 96.38 89 MET A C 1
ATOM 669 O O . MET A 1 89 ? 12.834 -1.763 0.523 1.00 96.38 89 MET A O 1
ATOM 673 N N . TRP A 1 90 ? 13.365 -1.930 -1.655 1.00 96.06 90 TRP A N 1
ATOM 674 C CA . TRP A 1 90 ? 12.759 -0.663 -2.044 1.00 96.06 90 TRP A CA 1
ATOM 675 C C . TRP A 1 90 ? 11.232 -0.746 -2.059 1.00 96.06 90 TRP A C 1
ATOM 677 O O . TRP A 1 90 ? 10.592 0.025 -1.352 1.00 96.06 90 TRP A O 1
ATOM 687 N N . GLY A 1 91 ? 10.653 -1.685 -2.811 1.00 95.19 91 GLY A N 1
ATOM 688 C CA . GLY A 1 91 ? 9.206 -1.830 -2.967 1.00 95.19 91 GLY A CA 1
ATOM 689 C C . GLY A 1 91 ? 8.506 -2.042 -1.626 1.00 95.19 91 GLY A C 1
ATOM 690 O O . GLY A 1 91 ? 7.684 -1.226 -1.221 1.00 95.19 91 GLY A O 1
ATOM 691 N N . TRP A 1 92 ? 8.912 -3.061 -0.864 1.00 96.62 92 TRP A N 1
ATOM 692 C CA . TRP A 1 92 ? 8.367 -3.293 0.479 1.00 96.62 92 TRP A CA 1
ATOM 693 C C . TRP A 1 92 ? 8.751 -2.202 1.479 1.00 96.62 92 TRP A C 1
ATOM 695 O O . TRP A 1 92 ? 7.991 -1.919 2.404 1.00 96.62 92 TRP A O 1
ATOM 705 N N . GLY A 1 93 ? 9.922 -1.583 1.314 1.00 95.88 93 GLY A N 1
ATOM 706 C CA . GLY A 1 93 ? 10.366 -0.482 2.163 1.00 95.88 93 GLY A CA 1
ATOM 707 C C . GLY A 1 93 ? 9.460 0.740 2.046 1.00 95.88 93 GLY A C 1
ATOM 708 O O . GLY A 1 93 ? 9.081 1.308 3.067 1.00 95.88 93 GLY A O 1
ATOM 709 N N . VAL A 1 94 ? 9.068 1.113 0.826 1.00 95.50 94 VAL A N 1
ATOM 710 C CA . VAL A 1 94 ? 8.122 2.209 0.564 1.00 95.50 94 VAL A CA 1
ATOM 711 C C . VAL A 1 94 ? 6.788 1.948 1.268 1.00 95.50 94 VAL A C 1
ATOM 713 O O . VAL A 1 94 ? 6.326 2.808 2.021 1.00 95.50 94 VAL A O 1
ATOM 716 N N . GLU A 1 95 ? 6.233 0.743 1.127 1.00 94.19 95 GLU A N 1
ATOM 717 C CA . GLU A 1 95 ? 4.967 0.359 1.769 1.00 94.19 95 GLU A CA 1
ATOM 718 C C . GLU A 1 95 ? 5.063 0.327 3.302 1.00 94.19 95 GLU A C 1
ATOM 720 O O . GLU A 1 95 ? 4.163 0.786 4.011 1.00 94.19 95 GLU A O 1
ATOM 725 N N . LEU A 1 96 ? 6.182 -0.161 3.846 1.00 93.88 96 LEU A N 1
ATOM 726 C CA . LEU A 1 96 ? 6.413 -0.188 5.288 1.00 93.88 96 LEU A CA 1
ATOM 727 C C . LEU A 1 96 ? 6.531 1.227 5.868 1.00 93.88 96 LEU A C 1
ATOM 729 O O . LEU A 1 96 ? 5.932 1.518 6.905 1.00 93.88 96 LEU A O 1
ATOM 733 N N . VAL A 1 97 ? 7.284 2.117 5.215 1.00 94.69 97 VAL A N 1
ATOM 734 C CA . VAL A 1 97 ? 7.405 3.516 5.652 1.00 94.69 97 VAL A CA 1
ATOM 735 C C . VAL A 1 97 ? 6.054 4.216 5.537 1.00 94.69 97 VAL A C 1
ATOM 737 O O . VAL A 1 97 ? 5.687 4.964 6.443 1.00 94.69 97 VAL A O 1
ATOM 740 N N . TYR A 1 98 ? 5.277 3.930 4.490 1.00 93.50 98 TYR A N 1
ATOM 741 C CA . TYR A 1 98 ? 3.921 4.451 4.350 1.00 93.50 98 TYR A CA 1
ATOM 742 C C . TYR A 1 98 ? 3.039 4.035 5.532 1.00 93.50 98 TYR A C 1
ATOM 744 O O . TYR A 1 98 ? 2.434 4.893 6.179 1.00 93.50 98 TYR A O 1
ATOM 752 N N . LEU A 1 99 ? 3.038 2.748 5.888 1.00 90.44 99 LEU A N 1
ATOM 753 C CA . LEU A 1 99 ? 2.291 2.240 7.037 1.00 90.44 99 LEU A CA 1
ATOM 754 C C . LEU A 1 99 ? 2.722 2.915 8.349 1.00 90.44 99 LEU A C 1
ATOM 756 O O . LEU A 1 99 ? 1.872 3.321 9.146 1.00 90.44 99 LEU A O 1
ATOM 760 N N . VAL A 1 100 ? 4.031 3.087 8.562 1.00 92.44 100 VAL A N 1
ATOM 761 C CA . VAL A 1 100 ? 4.572 3.814 9.723 1.00 92.44 100 VAL A CA 1
ATOM 762 C C . VAL A 1 100 ? 4.087 5.263 9.738 1.00 92.44 100 VAL A C 1
ATOM 764 O O . VAL A 1 100 ? 3.718 5.760 10.799 1.00 92.44 100 VAL A O 1
ATOM 767 N N . CYS A 1 101 ? 4.042 5.938 8.588 1.00 92.62 101 CYS A N 1
ATOM 768 C CA . CYS A 1 101 ? 3.513 7.293 8.483 1.00 92.62 101 CYS A CA 1
ATOM 769 C C . CYS A 1 101 ? 2.022 7.367 8.825 1.00 92.62 101 CYS A C 1
ATOM 771 O O . CYS A 1 101 ? 1.622 8.228 9.603 1.00 92.62 101 CYS A O 1
ATOM 773 N N . VAL A 1 102 ? 1.197 6.452 8.321 1.00 88.69 102 VAL A N 1
ATOM 774 C CA . VAL A 1 102 ? -0.244 6.465 8.619 1.00 88.69 102 VAL A CA 1
ATOM 775 C C . VAL A 1 102 ? -0.518 6.175 10.096 1.00 88.69 102 VAL A C 1
ATOM 777 O O . VAL A 1 102 ? -1.304 6.876 10.733 1.00 88.69 102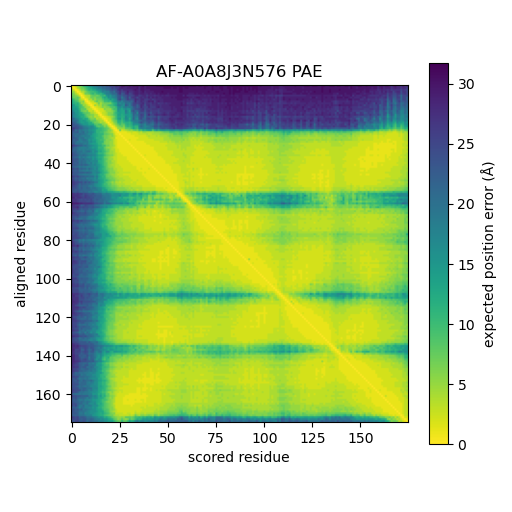 VAL A O 1
ATOM 780 N N . ILE A 1 103 ? 0.159 5.182 10.679 1.00 87.62 103 ILE A N 1
ATOM 781 C CA . ILE A 1 103 ? 0.022 4.871 12.110 1.00 87.62 103 ILE A CA 1
ATOM 782 C C . ILE A 1 103 ? 0.570 6.023 12.961 1.00 87.62 103 ILE A C 1
ATOM 784 O O . ILE A 1 103 ? -0.065 6.441 13.929 1.00 87.62 103 ILE A O 1
ATOM 788 N N . GLY A 1 104 ? 1.736 6.556 12.594 1.00 87.12 104 GLY A N 1
ATOM 789 C CA . GLY A 1 104 ? 2.411 7.637 13.303 1.00 87.12 104 GLY A CA 1
ATOM 790 C C . GLY A 1 104 ? 1.609 8.938 13.329 1.00 87.12 104 GLY A C 1
ATOM 791 O O . GLY A 1 104 ? 1.626 9.625 14.350 1.00 87.12 104 GLY A O 1
ATOM 792 N N . GLU A 1 105 ? 0.863 9.253 12.263 1.00 87.69 105 GLU A N 1
ATOM 793 C CA . GLU A 1 105 ? -0.029 10.423 12.213 1.00 87.69 105 GLU A CA 1
ATOM 794 C C . GLU A 1 105 ? -1.075 10.385 13.335 1.00 87.69 105 GLU A C 1
ATOM 796 O O . GLU A 1 105 ? -1.355 11.412 13.952 1.00 87.69 105 GLU A O 1
ATOM 801 N N . VAL A 1 106 ? -1.630 9.206 13.622 1.00 85.38 106 VAL A N 1
ATOM 802 C CA . VAL A 1 106 ? -2.681 9.036 14.637 1.00 85.38 106 VAL A CA 1
ATOM 803 C C . VAL A 1 106 ? -2.092 8.811 16.030 1.00 85.38 106 VAL A C 1
ATOM 805 O O . VAL A 1 106 ? -2.654 9.264 17.027 1.00 85.38 106 VAL A O 1
ATOM 808 N N . ALA A 1 107 ? -0.959 8.112 16.115 1.00 87.56 107 ALA A N 1
ATOM 809 C CA . ALA A 1 107 ? -0.346 7.728 17.382 1.00 87.56 107 ALA A CA 1
ATOM 810 C C . ALA A 1 107 ? 0.459 8.858 18.046 1.00 87.56 107 ALA A C 1
ATOM 812 O O . ALA A 1 107 ? 0.649 8.834 19.264 1.00 87.56 107 ALA A O 1
ATOM 813 N N . VAL A 1 108 ? 0.950 9.840 17.280 1.00 89.06 108 VAL A N 1
ATOM 814 C CA . VAL A 1 108 ? 1.862 10.875 17.784 1.00 89.06 108 VAL A CA 1
ATOM 815 C C . VAL A 1 108 ? 1.236 12.265 17.693 1.00 89.06 108 VAL A C 1
ATOM 817 O O . VAL A 1 108 ? 0.868 12.743 16.624 1.00 89.06 108 VAL A O 1
ATOM 820 N N . GLN A 1 109 ? 1.170 12.962 18.828 1.00 82.69 109 GLN A N 1
ATOM 821 C CA . GLN A 1 109 ? 0.623 14.318 18.907 1.00 82.69 109 GLN A CA 1
ATOM 822 C C . GLN A 1 109 ? 1.670 15.403 18.594 1.00 82.69 109 GLN A C 1
ATOM 824 O O . GLN A 1 109 ? 2.881 15.210 18.716 1.00 82.69 109 GLN A O 1
ATOM 829 N N . GLY A 1 110 ? 1.193 16.594 18.223 1.00 83.56 110 GLY A N 1
ATOM 830 C CA . GLY A 1 110 ? 2.035 17.770 18.000 1.00 83.56 110 GLY A CA 1
ATOM 831 C C . GLY A 1 110 ? 2.761 17.765 16.650 1.00 83.56 110 GLY A C 1
ATOM 832 O O . GLY A 1 110 ? 2.257 17.256 15.652 1.00 83.56 110 GLY A O 1
ATOM 833 N N . ARG A 1 111 ? 3.954 18.375 16.595 1.00 81.38 111 ARG A N 1
ATOM 834 C CA . ARG A 1 111 ? 4.685 18.618 15.330 1.00 81.38 111 ARG A CA 1
ATOM 835 C C . ARG A 1 111 ? 5.078 17.329 14.598 1.00 81.38 111 ARG A C 1
ATOM 837 O O . ARG A 1 111 ? 5.161 17.344 13.376 1.00 81.38 111 ARG A O 1
ATOM 844 N N . LEU A 1 112 ? 5.303 16.232 15.323 1.00 86.19 112 LEU A N 1
ATOM 845 C CA . LEU A 1 112 ? 5.673 14.939 14.740 1.00 86.19 112 LEU A CA 1
ATOM 846 C C . LEU A 1 112 ? 4.520 14.291 13.959 1.00 86.19 112 LEU A C 1
ATOM 848 O O . LEU A 1 112 ? 4.767 13.751 12.885 1.00 86.19 112 LEU A O 1
ATOM 852 N N . GLY A 1 113 ? 3.268 14.436 14.409 1.00 88.38 113 GLY A N 1
ATOM 853 C CA . GLY A 1 113 ? 2.100 13.973 13.647 1.00 88.38 113 GLY A CA 1
ATOM 854 C C . GLY A 1 113 ? 1.992 14.646 12.270 1.00 88.38 113 GLY A C 1
ATOM 855 O O . GLY A 1 113 ? 1.715 13.993 11.268 1.00 88.38 113 GLY A O 1
ATOM 856 N N . GLY A 1 114 ? 2.328 15.941 12.186 1.00 89.00 114 GLY A N 1
ATOM 857 C CA . GLY A 1 114 ? 2.385 16.672 10.913 1.00 89.00 114 GLY A CA 1
ATOM 858 C C . GLY A 1 114 ? 3.451 16.146 9.941 1.00 89.00 114 GLY A C 1
ATOM 859 O O . GLY A 1 114 ? 3.218 16.112 8.730 1.00 89.00 114 GLY A O 1
ATOM 860 N N . TRP A 1 115 ? 4.601 15.693 10.453 1.00 92.81 115 TRP A N 1
ATOM 861 C CA . TRP A 1 115 ? 5.643 15.065 9.634 1.00 92.81 115 TRP A CA 1
ATOM 862 C C . TRP A 1 115 ? 5.196 13.716 9.083 1.00 92.81 115 TRP A C 1
ATOM 864 O O . TRP A 1 115 ? 5.392 13.456 7.899 1.00 92.81 115 TRP A O 1
ATOM 874 N N . PHE A 1 116 ? 4.545 12.896 9.906 1.00 92.94 116 PHE A N 1
ATOM 875 C CA . PHE A 1 116 ? 3.995 11.617 9.469 1.00 92.94 116 PHE A CA 1
ATOM 876 C C . PHE A 1 116 ? 2.922 11.786 8.391 1.00 92.94 116 PHE A C 1
ATOM 878 O O . PHE A 1 116 ? 3.005 11.138 7.352 1.00 92.94 116 PHE A O 1
ATOM 885 N N . LYS A 1 117 ? 2.008 12.746 8.563 1.00 92.50 117 LYS A N 1
ATOM 886 C CA . LYS A 1 117 ? 1.022 13.105 7.536 1.00 92.50 117 LYS A CA 1
ATOM 887 C C . LYS A 1 117 ? 1.673 13.521 6.215 1.00 92.50 117 LYS A C 1
ATOM 889 O O . LYS A 1 117 ? 1.258 13.095 5.139 1.00 92.50 117 LYS A O 1
ATOM 894 N N . THR A 1 118 ? 2.707 14.359 6.295 1.00 93.69 118 THR A N 1
ATOM 895 C CA . THR A 1 118 ? 3.451 14.818 5.112 1.00 93.69 118 THR A CA 1
ATOM 896 C C . THR A 1 118 ? 4.167 13.651 4.430 1.00 93.69 118 THR A C 1
ATOM 898 O O . THR A 1 118 ? 4.110 13.531 3.210 1.00 93.69 118 THR A O 1
ATOM 901 N N . GLY A 1 119 ? 4.790 12.762 5.207 1.00 93.94 119 GLY A N 1
ATOM 902 C CA . GLY A 1 119 ? 5.426 11.546 4.703 1.00 93.94 119 GLY A CA 1
ATOM 903 C C . GLY A 1 119 ? 4.438 10.618 3.998 1.00 93.94 119 GLY A C 1
ATOM 904 O O . GLY A 1 119 ? 4.699 10.206 2.872 1.00 93.94 119 GLY A O 1
ATOM 905 N N . ALA A 1 120 ? 3.267 10.372 4.596 1.00 93.50 120 ALA A N 1
ATOM 906 C CA . ALA A 1 120 ? 2.205 9.580 3.977 1.00 93.50 120 ALA A CA 1
ATOM 907 C C . ALA A 1 120 ? 1.762 10.183 2.636 1.00 93.50 120 ALA A C 1
ATOM 909 O O . ALA A 1 120 ? 1.661 9.468 1.643 1.00 93.50 120 ALA A O 1
ATOM 910 N N . PHE A 1 121 ? 1.562 11.504 2.579 1.00 94.88 121 PHE A N 1
ATOM 911 C CA . PHE A 1 121 ? 1.199 12.191 1.338 1.00 94.88 121 PHE A CA 1
ATOM 912 C C . PHE A 1 121 ? 2.273 12.049 0.250 1.00 94.88 121 PHE A C 1
ATOM 914 O O . PHE A 1 121 ? 1.946 11.759 -0.900 1.00 94.88 121 PHE A O 1
ATOM 921 N N . ILE A 1 122 ? 3.550 12.219 0.607 1.00 96.12 122 ILE A N 1
ATOM 922 C CA . ILE A 1 122 ? 4.672 12.070 -0.330 1.00 96.12 122 ILE A CA 1
ATOM 923 C C . ILE A 1 122 ? 4.736 10.644 -0.880 1.00 96.12 122 ILE A C 1
ATOM 925 O O . ILE A 1 122 ? 4.921 10.473 -2.081 1.00 96.12 122 ILE A O 1
ATOM 929 N N . LEU A 1 123 ? 4.562 9.630 -0.031 1.00 95.69 123 LEU A N 1
ATOM 930 C CA . LEU A 1 123 ? 4.634 8.229 -0.450 1.00 95.69 123 LEU A CA 1
ATOM 931 C C . LEU A 1 123 ? 3.451 7.834 -1.336 1.00 95.69 123 LEU A C 1
ATOM 933 O O . LEU A 1 123 ? 3.656 7.181 -2.351 1.00 95.69 123 LEU A O 1
ATOM 937 N N . VAL A 1 124 ? 2.243 8.324 -1.043 1.00 95.12 124 VAL A N 1
ATOM 938 C CA . VAL A 1 124 ? 1.088 8.150 -1.941 1.00 95.12 124 VAL A CA 1
ATOM 939 C C . VAL A 1 124 ? 1.347 8.804 -3.300 1.00 95.12 124 VAL A C 1
ATOM 941 O O . VAL A 1 124 ? 1.064 8.205 -4.333 1.00 95.12 124 VAL A O 1
ATOM 944 N N . ALA A 1 125 ? 1.910 10.016 -3.324 1.00 96.06 125 ALA A N 1
ATOM 945 C CA . ALA A 1 125 ? 2.252 10.691 -4.575 1.00 96.06 125 ALA A CA 1
ATOM 946 C C . ALA A 1 125 ? 3.358 9.956 -5.352 1.00 96.06 125 ALA A C 1
ATOM 948 O O . ALA A 1 125 ? 3.312 9.899 -6.581 1.00 96.06 125 ALA A O 1
ATOM 949 N N . PHE A 1 126 ? 4.334 9.383 -4.645 1.00 96.06 126 PHE A N 1
ATOM 950 C CA . PHE A 1 126 ? 5.378 8.557 -5.239 1.00 96.06 126 PHE A CA 1
ATOM 951 C C . PHE A 1 126 ? 4.795 7.284 -5.861 1.00 96.06 126 PHE A C 1
ATOM 953 O O . PHE A 1 126 ? 5.039 7.048 -7.041 1.00 96.06 126 PHE A O 1
ATOM 960 N N . ASN A 1 127 ? 3.971 6.536 -5.125 1.00 95.06 127 ASN A N 1
ATOM 961 C CA . ASN A 1 127 ? 3.316 5.323 -5.622 1.00 95.06 127 ASN A CA 1
ATOM 962 C C . ASN A 1 127 ? 2.408 5.615 -6.820 1.00 95.06 127 ASN A C 1
ATOM 964 O O . ASN A 1 127 ? 2.436 4.914 -7.825 1.00 95.06 127 ASN A O 1
ATOM 968 N N . PHE A 1 128 ? 1.657 6.713 -6.765 1.00 96.06 128 PHE A N 1
ATOM 969 C CA . PHE A 1 128 ? 0.877 7.179 -7.905 1.00 96.06 128 PHE A CA 1
ATOM 970 C C . PHE A 1 128 ? 1.757 7.421 -9.135 1.00 96.06 128 PHE A C 1
ATOM 972 O O . PHE A 1 128 ? 1.413 7.037 -10.254 1.00 96.06 128 PHE A O 1
ATOM 979 N N . TRP A 1 129 ? 2.900 8.079 -8.942 1.00 96.00 129 TRP A N 1
ATOM 980 C CA . TRP A 1 129 ? 3.818 8.375 -10.030 1.00 96.00 129 TRP A CA 1
ATOM 981 C C . TRP A 1 129 ? 4.475 7.104 -10.584 1.00 96.00 129 TRP A C 1
ATOM 983 O O . TRP A 1 129 ? 4.567 6.967 -11.806 1.00 96.00 129 TRP A O 1
ATOM 993 N N . THR A 1 130 ? 4.895 6.158 -9.740 1.00 95.00 130 THR A N 1
ATOM 994 C CA . THR A 1 130 ? 5.452 4.881 -10.209 1.00 95.00 130 THR A CA 1
ATOM 995 C C . THR A 1 130 ? 4.398 4.064 -10.943 1.00 95.00 130 THR A C 1
ATOM 997 O O . THR A 1 130 ? 4.670 3.602 -12.048 1.00 95.00 130 THR A O 1
ATOM 1000 N N . ASP A 1 131 ? 3.170 3.988 -10.432 1.00 93.88 131 ASP A N 1
ATOM 1001 C CA . ASP A 1 131 ? 2.053 3.328 -11.111 1.00 93.88 131 ASP A CA 1
ATOM 1002 C C . ASP A 1 131 ? 1.769 3.941 -12.481 1.00 93.88 131 ASP A C 1
ATOM 1004 O O . ASP A 1 131 ? 1.589 3.227 -13.469 1.00 93.88 131 ASP A O 1
ATOM 1008 N N . PHE A 1 132 ? 1.778 5.271 -12.572 1.00 93.94 132 PHE A N 1
ATOM 1009 C CA . PHE A 1 132 ? 1.531 5.972 -13.825 1.00 93.94 132 PHE A CA 1
ATOM 1010 C C . PHE A 1 132 ? 2.617 5.705 -14.877 1.00 93.94 132 PHE A C 1
ATOM 1012 O O . PHE A 1 132 ? 2.288 5.525 -16.047 1.00 93.94 132 PHE A O 1
ATOM 1019 N N . ASN A 1 133 ? 3.893 5.676 -14.480 1.00 93.12 133 ASN A N 1
ATOM 1020 C CA . ASN A 1 133 ? 5.017 5.559 -15.417 1.00 93.12 133 ASN A CA 1
ATOM 1021 C C . ASN A 1 133 ? 5.425 4.110 -15.715 1.00 93.12 133 ASN A C 1
ATOM 1023 O O . ASN A 1 133 ? 5.941 3.836 -16.798 1.00 93.12 133 ASN A O 1
ATOM 1027 N N . TYR A 1 134 ? 5.223 3.198 -14.764 1.00 92.94 134 TYR A N 1
ATOM 1028 C CA . TYR A 1 134 ? 5.702 1.818 -14.840 1.00 92.94 134 TYR A CA 1
ATOM 1029 C C . TYR A 1 134 ? 4.582 0.784 -14.944 1.00 92.94 134 TYR A C 1
ATOM 1031 O O . TYR A 1 134 ? 4.884 -0.361 -15.260 1.00 92.94 134 TYR A O 1
ATOM 1039 N N . GLY A 1 135 ? 3.309 1.149 -14.769 1.00 88.50 135 GLY A N 1
ATOM 1040 C CA . GLY A 1 135 ? 2.177 0.295 -15.141 1.00 88.50 135 GLY A CA 1
ATOM 1041 C C . GLY A 1 135 ? 1.811 0.436 -16.623 1.00 88.50 135 GLY A C 1
ATOM 1042 O O . GLY A 1 135 ? 1.880 1.535 -17.166 1.00 88.50 135 GLY A O 1
ATOM 1043 N N . ASN A 1 136 ? 1.397 -0.644 -17.294 1.00 84.75 136 ASN A N 1
ATOM 1044 C CA . ASN A 1 136 ? 1.029 -0.607 -18.717 1.00 84.75 136 ASN A CA 1
ATOM 1045 C C . ASN A 1 136 ? -0.476 -0.817 -18.954 1.00 84.75 136 ASN A C 1
ATOM 1047 O O . ASN A 1 136 ? -0.927 -1.966 -19.004 1.00 84.75 136 ASN A O 1
ATOM 1051 N N . LEU A 1 137 ? -1.256 0.261 -19.150 1.00 81.44 137 LEU A N 1
ATOM 1052 C CA . LEU A 1 137 ? -2.678 0.154 -19.518 1.00 81.44 137 LEU A CA 1
ATOM 1053 C C . LEU A 1 137 ? -2.884 0.485 -21.002 1.00 81.44 137 LEU A C 1
ATOM 1055 O O . LEU A 1 137 ? -2.640 1.626 -21.410 1.00 81.44 137 LEU A O 1
ATOM 1059 N N . PRO A 1 138 ? -3.429 -0.435 -21.823 1.00 80.62 138 PRO A N 1
ATOM 1060 C CA . PRO A 1 138 ? -3.745 -0.170 -23.227 1.00 80.62 138 PRO A CA 1
ATOM 1061 C C . PRO A 1 138 ? -5.036 0.663 -23.376 1.00 80.62 138 PRO A C 1
ATOM 1063 O O . PRO A 1 138 ? -5.923 0.341 -24.158 1.00 80.62 138 PRO A O 1
ATOM 1066 N N . SER A 1 139 ? -5.167 1.735 -22.597 1.00 84.38 139 SER A N 1
ATOM 1067 C CA . SER A 1 139 ? -6.331 2.632 -22.543 1.00 84.38 139 SER A CA 1
ATOM 1068 C C . SER A 1 139 ? -5.974 4.094 -22.836 1.00 84.38 139 SER A C 1
ATOM 1070 O O . SER A 1 139 ? -6.817 4.981 -22.708 1.00 84.38 139 SER A O 1
ATOM 1072 N N . GLY A 1 140 ? -4.706 4.369 -23.152 1.00 87.75 140 GLY A N 1
ATOM 1073 C CA . GLY A 1 140 ? -4.172 5.724 -23.278 1.00 87.75 140 GLY A CA 1
ATOM 1074 C C . GLY A 1 140 ? -3.999 6.445 -21.934 1.00 87.75 140 GLY A C 1
ATOM 1075 O O . GLY A 1 140 ? -4.301 5.910 -20.865 1.00 87.75 140 GLY A O 1
ATOM 1076 N N . MET A 1 141 ? -3.520 7.691 -22.005 1.00 90.06 141 MET A N 1
ATOM 1077 C CA . MET A 1 141 ? -3.102 8.491 -20.843 1.00 90.06 141 MET A CA 1
ATOM 1078 C C . MET A 1 141 ? -4.200 8.657 -19.782 1.00 90.06 141 MET A C 1
ATOM 1080 O O . MET A 1 141 ? -3.920 8.572 -18.591 1.00 90.06 141 MET A O 1
ATOM 1084 N N . GLY A 1 142 ? -5.451 8.875 -20.203 1.00 91.25 142 GLY A N 1
ATOM 1085 C CA . GLY A 1 142 ? -6.569 9.075 -19.276 1.00 91.25 142 GLY A CA 1
ATOM 1086 C C . GLY A 1 142 ? -6.874 7.835 -18.435 1.00 91.25 142 GLY A C 1
ATOM 1087 O O . GLY A 1 142 ? -7.084 7.948 -17.229 1.00 91.25 142 GLY A O 1
ATOM 1088 N N . GLY A 1 143 ? -6.843 6.646 -19.045 1.00 89.25 143 GLY A N 1
ATOM 1089 C CA . GLY A 1 143 ? -7.035 5.404 -18.300 1.00 89.25 143 GLY A CA 1
ATOM 1090 C C . GLY A 1 143 ? -5.845 5.077 -17.397 1.00 89.25 143 GLY 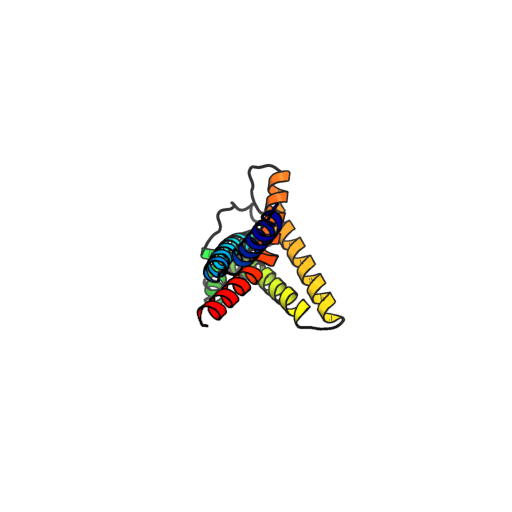A C 1
ATOM 1091 O O . GLY A 1 143 ? -6.062 4.660 -16.265 1.00 89.25 143 GLY A O 1
ATOM 1092 N N . GLN A 1 144 ? -4.611 5.362 -17.832 1.00 90.56 144 GLN A N 1
ATOM 1093 C CA . GLN A 1 144 ? -3.416 5.213 -16.991 1.00 90.56 144 GLN A CA 1
ATOM 1094 C C . GLN A 1 144 ? -3.488 6.100 -15.738 1.00 90.56 144 GLN A C 1
ATOM 1096 O O . GLN A 1 144 ? -3.195 5.653 -14.631 1.00 90.56 144 GLN A O 1
ATOM 1101 N N . LEU A 1 145 ? -3.927 7.352 -15.906 1.00 93.75 145 LEU A N 1
ATOM 1102 C CA . LEU A 1 145 ? -4.115 8.302 -14.812 1.00 93.75 145 LEU A CA 1
ATOM 1103 C C . LEU A 1 145 ? -5.181 7.822 -13.820 1.00 93.75 145 LEU A C 1
ATOM 1105 O O . LEU A 1 145 ? -4.951 7.821 -12.612 1.00 93.75 145 LEU A O 1
ATOM 1109 N N . GLY A 1 146 ? -6.343 7.408 -14.333 1.00 92.88 146 GLY A N 1
ATOM 1110 C CA . GLY A 1 146 ? -7.432 6.884 -13.511 1.00 92.88 146 GLY A CA 1
ATOM 1111 C C . GLY A 1 146 ? -7.024 5.620 -12.757 1.00 92.88 146 GLY A C 1
ATOM 1112 O O . GLY A 1 146 ? -7.328 5.486 -11.575 1.00 92.88 146 GLY A O 1
ATOM 1113 N N . PHE A 1 147 ? -6.280 4.732 -13.415 1.00 91.19 147 PHE A N 1
ATOM 1114 C CA . PHE A 1 147 ? -5.736 3.530 -12.799 1.00 91.19 147 PHE A CA 1
ATOM 1115 C C . PHE A 1 147 ? -4.785 3.866 -11.648 1.00 91.19 147 PHE A C 1
ATOM 1117 O O . PHE A 1 147 ? -5.033 3.430 -10.529 1.00 91.19 147 PHE A O 1
ATOM 1124 N N . ALA A 1 148 ? -3.758 4.688 -11.883 1.00 94.12 148 ALA A N 1
ATOM 1125 C CA . ALA A 1 148 ? -2.799 5.059 -10.843 1.00 94.12 148 ALA A CA 1
ATOM 1126 C C . ALA A 1 148 ? -3.492 5.718 -9.635 1.00 94.12 148 ALA A C 1
ATOM 1128 O O . ALA A 1 148 ? -3.165 5.422 -8.484 1.00 94.12 148 ALA A O 1
ATOM 1129 N N . ALA A 1 149 ? -4.503 6.561 -9.889 1.00 94.75 149 ALA A N 1
ATOM 1130 C CA . ALA A 1 149 ? -5.300 7.199 -8.842 1.00 94.75 149 ALA A CA 1
ATOM 1131 C C . ALA A 1 149 ? -6.081 6.175 -8.008 1.00 94.75 149 ALA A C 1
ATOM 1133 O O . ALA A 1 149 ? -6.059 6.233 -6.778 1.00 94.75 149 ALA A O 1
ATOM 1134 N N . ILE A 1 150 ? -6.764 5.235 -8.669 1.00 95.00 150 ILE A N 1
ATOM 1135 C CA . ILE A 1 150 ? -7.559 4.200 -8.002 1.00 95.00 150 ILE A CA 1
ATOM 1136 C C . ILE A 1 150 ? -6.656 3.245 -7.222 1.00 95.00 150 ILE A C 1
ATOM 1138 O O . ILE A 1 150 ? -6.950 2.969 -6.064 1.00 95.00 150 ILE A O 1
ATOM 1142 N N . THR A 1 151 ? -5.551 2.782 -7.805 1.00 93.94 151 THR A N 1
ATOM 1143 C CA . THR A 1 151 ? -4.595 1.883 -7.140 1.00 93.94 151 THR A CA 1
ATOM 1144 C C . THR A 1 151 ? -4.020 2.538 -5.887 1.00 93.94 151 THR A C 1
ATOM 1146 O O . THR A 1 151 ? -4.105 1.957 -4.806 1.00 93.94 151 THR A O 1
ATOM 1149 N N . SER A 1 152 ? -3.572 3.793 -5.989 1.00 94.00 152 SER A N 1
ATOM 1150 C CA . SER A 1 152 ? -3.072 4.558 -4.838 1.00 94.00 152 SER A CA 1
ATOM 1151 C C . SER A 1 152 ? -4.127 4.750 -3.752 1.00 94.00 152 SER A C 1
ATOM 1153 O O . SER A 1 152 ? -3.831 4.613 -2.567 1.00 94.00 152 SER A O 1
ATOM 1155 N N . PHE A 1 153 ? -5.377 5.018 -4.135 1.00 94.00 153 PHE A N 1
ATOM 1156 C CA . PHE A 1 153 ? -6.481 5.121 -3.184 1.00 94.00 153 PHE A CA 1
ATOM 1157 C C . PHE A 1 153 ? -6.767 3.779 -2.491 1.00 94.00 153 PHE A C 1
ATOM 1159 O O . PHE A 1 153 ? -6.935 3.727 -1.273 1.00 94.00 153 PHE A O 1
ATOM 1166 N N . ILE A 1 154 ? -6.800 2.681 -3.247 1.00 95.50 154 ILE A N 1
ATOM 1167 C CA . ILE A 1 154 ? -7.037 1.342 -2.701 1.00 95.50 154 ILE A CA 1
ATOM 1168 C C . ILE A 1 154 ? -5.942 0.984 -1.692 1.00 95.50 154 ILE A C 1
ATOM 1170 O O . ILE A 1 154 ? -6.275 0.613 -0.565 1.00 95.50 154 ILE A O 1
ATOM 1174 N N . VAL A 1 155 ? -4.661 1.135 -2.044 1.00 94.00 155 VAL A N 1
ATOM 1175 C CA . VAL A 1 155 ? -3.551 0.819 -1.128 1.00 94.00 155 VAL A CA 1
ATOM 1176 C C . VAL A 1 155 ? -3.610 1.684 0.130 1.00 94.00 155 VAL A C 1
ATOM 1178 O O . VAL A 1 155 ? -3.460 1.159 1.235 1.00 94.00 155 VAL A O 1
ATOM 1181 N N . ALA A 1 156 ? -3.938 2.970 -0.019 1.00 91.12 156 ALA A N 1
ATOM 1182 C CA . ALA A 1 156 ? -3.995 3.898 1.101 1.00 91.12 156 ALA A CA 1
ATOM 1183 C C . ALA A 1 156 ? -5.110 3.597 2.118 1.00 91.12 156 ALA A C 1
ATOM 1185 O O . ALA A 1 156 ? -4.932 3.800 3.319 1.00 91.12 156 ALA A O 1
ATOM 1186 N N . PHE A 1 157 ? -6.275 3.129 1.659 1.00 91.00 157 PHE A N 1
ATOM 1187 C CA . PHE A 1 157 ? -7.469 3.064 2.508 1.00 91.00 157 PHE A CA 1
ATOM 1188 C C . PHE A 1 157 ? -8.015 1.651 2.726 1.00 91.00 157 PHE A C 1
ATOM 1190 O O . PHE A 1 157 ? -8.454 1.330 3.833 1.00 91.00 157 PHE A O 1
ATOM 1197 N N . PHE A 1 158 ? -8.019 0.788 1.706 1.00 95.00 158 PHE A N 1
ATOM 1198 C CA . PHE A 1 158 ? -8.792 -0.459 1.756 1.00 95.00 158 PHE A CA 1
ATOM 1199 C C . PHE A 1 158 ? -8.229 -1.468 2.756 1.00 95.00 158 PHE A C 1
ATOM 1201 O O . PHE A 1 158 ? -9.014 -2.170 3.389 1.00 95.00 158 PHE A O 1
ATOM 1208 N N . GLY A 1 159 ? -6.910 -1.505 2.962 1.00 92.06 159 GLY A N 1
ATOM 1209 C CA . GLY A 1 159 ? -6.286 -2.389 3.950 1.00 92.06 159 GLY A CA 1
ATOM 1210 C C . GLY A 1 159 ? -6.760 -2.086 5.372 1.00 92.06 159 GLY A C 1
ATOM 1211 O O . GLY A 1 159 ? -7.266 -2.962 6.073 1.00 92.06 159 GLY A O 1
ATOM 1212 N N . LEU A 1 160 ? -6.679 -0.817 5.780 1.00 89.94 160 LEU A N 1
ATOM 1213 C CA . LEU A 1 160 ? -7.088 -0.377 7.118 1.00 89.94 160 LEU A CA 1
ATOM 1214 C C . LEU A 1 160 ? -8.599 -0.504 7.333 1.00 89.94 160 LEU A C 1
ATOM 1216 O O . LEU A 1 160 ? -9.030 -1.028 8.361 1.00 89.94 160 LEU A O 1
ATOM 1220 N N . ILE A 1 161 ? -9.406 -0.067 6.359 1.00 92.81 161 ILE A N 1
ATOM 1221 C CA . ILE A 1 161 ? -10.870 -0.187 6.432 1.00 92.81 161 ILE A CA 1
ATOM 1222 C C . ILE A 1 161 ? -11.274 -1.666 6.470 1.00 92.81 161 ILE A C 1
ATOM 1224 O O . ILE A 1 161 ? -12.112 -2.052 7.282 1.00 92.81 161 ILE A O 1
ATOM 1228 N N . GLY A 1 162 ? -10.659 -2.504 5.634 1.00 94.06 162 GLY A N 1
ATOM 1229 C CA . GLY A 1 162 ? -10.932 -3.935 5.566 1.00 94.06 162 GLY A CA 1
ATOM 1230 C C . GLY A 1 162 ? -10.644 -4.651 6.886 1.00 94.06 162 GLY A C 1
ATOM 1231 O O . GLY A 1 162 ? -11.516 -5.351 7.398 1.00 94.06 162 GLY A O 1
ATOM 1232 N N . ILE A 1 163 ? -9.470 -4.413 7.486 1.00 93.62 163 ILE A N 1
ATOM 1233 C CA . ILE A 1 163 ? -9.107 -4.966 8.804 1.00 93.62 163 ILE A CA 1
ATOM 1234 C C . ILE A 1 163 ? -10.095 -4.495 9.877 1.00 93.62 163 ILE A C 1
ATOM 1236 O O . ILE A 1 163 ? -10.558 -5.305 10.680 1.00 93.62 163 ILE A O 1
ATOM 1240 N N . ASN A 1 164 ? -10.450 -3.206 9.884 1.00 92.50 164 ASN A N 1
ATOM 1241 C CA . ASN A 1 164 ? -11.393 -2.656 10.857 1.00 92.50 164 ASN A CA 1
ATOM 1242 C C . ASN A 1 164 ? -12.774 -3.323 10.753 1.00 92.50 164 ASN A C 1
ATOM 1244 O O . ASN A 1 164 ? -13.312 -3.773 11.763 1.00 92.50 164 ASN A O 1
ATOM 1248 N N . LEU A 1 165 ? -13.307 -3.468 9.536 1.00 92.62 165 LEU A N 1
ATOM 1249 C CA . LEU A 1 165 ? -14.593 -4.125 9.298 1.00 92.62 165 LEU A CA 1
ATOM 1250 C C . LEU A 1 165 ? -14.587 -5.597 9.720 1.00 92.62 165 LEU A C 1
ATOM 1252 O O . LEU A 1 165 ? -15.561 -6.058 10.317 1.00 92.62 165 LEU A O 1
ATOM 1256 N N . LEU A 1 166 ? -13.496 -6.321 9.451 1.00 93.62 166 LEU A N 1
ATOM 1257 C CA . LEU A 1 166 ? -13.329 -7.707 9.894 1.00 93.62 166 LEU A CA 1
ATOM 1258 C C . LEU A 1 166 ? -13.313 -7.807 11.419 1.00 93.62 166 LEU A C 1
ATOM 1260 O O . LEU A 1 166 ? -14.013 -8.641 11.991 1.00 93.62 166 LEU A O 1
ATOM 1264 N N . TRP A 1 167 ? -12.556 -6.933 12.081 1.00 93.19 167 TRP A N 1
ATOM 1265 C CA . TRP A 1 167 ? -12.481 -6.905 13.538 1.00 93.19 167 TRP A CA 1
ATOM 1266 C C . TRP A 1 167 ? -13.844 -6.607 14.175 1.00 93.19 167 TRP A C 1
ATOM 1268 O O . TRP A 1 167 ? -14.288 -7.310 15.087 1.00 93.19 167 TRP A O 1
ATOM 1278 N N . THR A 1 168 ? -14.557 -5.604 13.660 1.00 90.44 168 THR A N 1
ATOM 1279 C CA . THR A 1 168 ? -15.915 -5.278 14.106 1.00 90.44 168 THR A CA 1
ATOM 1280 C C . THR A 1 168 ? -16.878 -6.445 13.876 1.00 90.44 168 THR A C 1
ATOM 1282 O O . THR A 1 168 ? -17.629 -6.793 14.780 1.00 90.44 168 THR A O 1
ATOM 1285 N N . ALA A 1 169 ? -16.825 -7.109 12.718 1.00 90.00 169 ALA A N 1
ATOM 1286 C CA . ALA A 1 169 ? -17.665 -8.272 12.437 1.00 90.00 169 ALA A CA 1
ATOM 1287 C C . ALA A 1 169 ? -17.428 -9.428 13.426 1.00 90.00 169 ALA A C 1
ATOM 1289 O O . ALA A 1 169 ? -18.387 -9.987 13.953 1.00 90.00 169 ALA A O 1
ATOM 1290 N N . ILE A 1 170 ? -16.162 -9.752 13.717 1.00 91.56 170 ILE A N 1
ATOM 1291 C CA . ILE A 1 170 ? -15.789 -10.818 14.661 1.00 91.56 170 ILE A CA 1
ATOM 1292 C C . ILE A 1 170 ? -16.292 -10.497 16.073 1.00 91.56 170 ILE A C 1
ATOM 1294 O O . ILE A 1 170 ? -16.889 -11.345 16.734 1.00 91.56 170 ILE A O 1
ATOM 1298 N N . THR A 1 171 ? -16.066 -9.267 16.538 1.00 90.62 171 THR A N 1
ATOM 1299 C CA . THR A 1 171 ? -16.454 -8.847 17.895 1.00 90.62 171 THR A CA 1
ATOM 1300 C C . THR A 1 171 ? -17.964 -8.737 18.093 1.00 90.62 171 THR A C 1
ATOM 1302 O O . THR A 1 171 ? -18.444 -8.957 19.203 1.00 90.62 171 THR A O 1
ATOM 1305 N N . GLU A 1 172 ? -18.718 -8.422 17.041 1.00 87.75 172 GLU A N 1
ATOM 1306 C CA . GLU A 1 172 ? -20.182 -8.388 17.077 1.00 87.75 172 GLU A CA 1
ATOM 1307 C C . GLU A 1 172 ? -20.807 -9.782 16.947 1.00 87.75 172 GLU A C 1
ATOM 1309 O O . GLU A 1 172 ? -21.837 -10.024 17.561 1.00 87.75 172 GLU A O 1
ATOM 1314 N N . TRP A 1 173 ? -20.198 -10.708 16.195 1.00 77.38 173 TRP A N 1
ATOM 1315 C CA . TRP A 1 173 ? -20.657 -12.104 16.124 1.00 77.38 173 TRP A CA 1
ATOM 1316 C C . TRP A 1 173 ? -20.405 -12.902 17.404 1.00 77.38 173 TRP A C 1
ATOM 1318 O O . TRP A 1 173 ? -21.112 -13.870 17.663 1.00 77.38 173 TRP A O 1
ATOM 1328 N N . GLY A 1 174 ? -19.380 -12.538 18.175 1.00 67.06 174 GLY A N 1
ATOM 1329 C CA . GLY A 1 174 ? -19.058 -13.195 19.443 1.00 67.06 174 GLY A CA 1
ATOM 1330 C C . GLY A 1 174 ? -19.949 -12.789 20.624 1.00 67.06 174 GLY A C 1
ATOM 1331 O O . GLY A 1 174 ? -19.704 -13.263 21.732 1.00 67.06 174 GLY A O 1
ATOM 1332 N N . ARG A 1 175 ? -20.924 -11.894 20.418 1.00 59.94 175 ARG A N 1
ATOM 1333 C CA . ARG A 1 175 ? -21.888 -11.417 21.423 1.00 59.94 175 ARG A CA 1
ATOM 1334 C C . ARG A 1 175 ? -23.278 -11.966 21.139 1.00 59.94 175 ARG A C 1
ATOM 1336 O O . ARG A 1 175 ? -23.977 -12.248 22.135 1.00 59.94 175 ARG A O 1
#

Nearest PDB structures (foldseek):
  4zvb-assembly2_D  TM=3.600E-01  e=8.736E+00  Escherichia coli K-12
  4zva-assembly1_B  TM=2.175E-01  e=7.554E+00  Escherichia coli K-12
  6quz-assembly1_B  TM=1.902E-01  e=9.625E+00  Thermotoga maritima MSB8

Solvent-accessible surface area (backbone atoms only — not comparable to full-atom values): 9039 Å² total; per-residue (Å²): 141,81,87,72,69,61,69,59,57,52,52,52,52,52,52,51,51,62,62,52,67,71,70,36,42,69,60,31,29,54,50,10,53,52,30,36,53,52,14,52,49,31,42,36,43,47,28,53,15,40,21,27,60,72,66,69,50,74,64,39,69,88,66,64,52,74,64,59,79,47,43,67,58,35,50,76,71,64,73,47,54,76,68,54,40,54,22,51,53,46,20,54,42,54,56,50,53,32,52,49,15,58,51,37,33,75,72,34,77,69,76,62,12,56,50,18,47,50,50,29,53,51,46,47,52,48,46,26,49,29,32,45,72,22,43,58,57,100,62,52,72,68,45,30,51,52,46,16,53,50,38,40,50,34,46,74,41,25,44,63,52,12,52,51,30,34,53,52,16,55,62,58,68,76,106

Secondary structure (DSSP, 8-state):
-----HHHHHHHHHHHHHHHHS--HHHHHHHHHHHHHHHHHHHHHHHHHHHHHHHTPPPBPS---GGGGGHHHHHHTT-S-HHHHHHHHHHHHHHHHHHHHHHHHHH--THHHHHHHHHHHHHHHHHHHHHHHHB--TTHHHHHHHHHHHHHHHHHHHHHHHHHHHHHHHHHHT-

pLDDT: mean 86.72, std 13.49, range [44.47, 97.5]

Mean predicted aligned error: 8.31 Å

Radius of gyration: 21.77 Å; Cα contacts (8 Å, |Δi|>4): 179; chains: 1; bounding box: 85×35×45 Å

Foldseek 3Di:
DDPDDPVVVVVVVVVVCVVVPCVALVVLLVLLVVLQVLLLLLLQLLLVLQLCVQLVHAADESPRDPCLVCVVVCLVVVVDDPSVNVSNCRSVVLLVLLVCLVCQLVVDDDPRVVVSVVSNVVSLVVSLVSQLRRHDDPPPNVVSNVVSVVSSVSNNPSNVSSVVSNVSSVVVVVD

Organism: NCBI:txid2778369

Sequence (175 aa):
MAGHNVRGTVGHAATYLAHNRGNVPILKGLLGVVLIGFWLLALMLQIQTSEAFILKSAVISFAPDWGILLQPVQLLHGELSMNMAKAVMWGWGVELVYLVCVIGEVAVQGRLGGWFKTGAFILVAFNFWTDFNYGNLPSGMGGQLGFAAITSFIVAFFGLIGINLLWTAITEWGR